Protein AF-A0AAD4XR99-F1 (afdb_monomer_lite)

Organism: NCBI:txid357466

Sequence (138 aa):
MYATSTLICLSVGKKRAAERGLGDNRSLVWVEGDAEALKFGDGTMDGYTIAFGIRNVTHIENALSEAYRYVNYSFSVIPAVGELDAGDRESYQYLIGSIRKFPRQEMFARMIADAGFQKVEYENLVGGVVAIHSGFKF

Foldseek 3Di:
DPPPVLVVVLVVVQVVCVVVVNNPDPPDDGDRDDLLDDPDAFQPAQADDDAPCLLVHPDSLSSLLSRNRRHDHDDDDDDHPPDDPPPDPVVVVVVVVSLVPDDQPVVVLVSNVVSPFPPWDKDADPNNPDIDIDTGHD

pLDDT: mean 70.23, std 16.14, range [30.38, 89.94]

Structure (mmCIF, N/CA/C/O backbone):
data_AF-A0AAD4XR99-F1
#
_entry.id   AF-A0AAD4XR99-F1
#
loop_
_atom_site.group_PDB
_atom_site.id
_atom_site.type_symbol
_atom_site.label_atom_id
_atom_site.label_alt_id
_atom_site.label_comp_id
_atom_site.label_asym_id
_atom_site.label_entity_id
_atom_site.label_seq_id
_atom_site.pdbx_PDB_ins_code
_atom_site.Cartn_x
_atom_site.Cartn_y
_atom_site.Cartn_z
_atom_site.occupancy
_atom_site.B_iso_or_equiv
_atom_site.auth_seq_id
_atom_site.auth_comp_id
_atom_site.auth_asym_id
_atom_site.auth_atom_id
_atom_site.pdbx_PDB_model_num
ATOM 1 N N . MET A 1 1 ? 5.120 14.880 -17.370 1.00 36.19 1 MET A N 1
ATOM 2 C CA . MET A 1 1 ? 5.859 13.666 -17.787 1.00 36.19 1 MET A CA 1
ATOM 3 C C . MET A 1 1 ? 5.527 12.437 -16.916 1.00 36.19 1 MET A C 1
ATOM 5 O O . MET A 1 1 ? 6.239 11.453 -16.986 1.00 36.19 1 MET A O 1
ATOM 9 N N . TYR A 1 2 ? 4.433 12.443 -16.134 1.00 40.66 2 TYR A N 1
ATOM 10 C CA . TYR A 1 2 ? 4.060 11.326 -15.241 1.00 40.66 2 TYR A CA 1
ATOM 11 C C . TYR A 1 2 ? 3.167 10.256 -15.904 1.00 40.66 2 TYR A C 1
ATOM 13 O O . TYR A 1 2 ? 3.108 9.127 -15.435 1.00 40.66 2 TYR A O 1
ATOM 21 N N . ALA A 1 3 ? 2.498 10.584 -17.016 1.00 41.75 3 ALA A N 1
ATOM 22 C CA . ALA A 1 3 ? 1.515 9.702 -17.655 1.00 41.75 3 ALA A CA 1
ATOM 23 C C . ALA A 1 3 ? 2.134 8.525 -18.438 1.00 41.75 3 ALA A C 1
ATOM 25 O O . ALA A 1 3 ? 1.537 7.456 -18.533 1.00 41.75 3 ALA A O 1
ATOM 26 N N . THR A 1 4 ? 3.338 8.687 -18.992 1.00 43.22 4 THR A N 1
ATOM 27 C CA . THR A 1 4 ? 3.962 7.681 -19.867 1.00 43.22 4 THR A CA 1
ATOM 28 C C . THR A 1 4 ? 4.412 6.429 -19.112 1.00 43.22 4 THR A C 1
ATOM 30 O O . THR A 1 4 ? 4.231 5.322 -19.613 1.00 43.22 4 THR A O 1
ATOM 33 N N . SER A 1 5 ? 4.931 6.567 -17.889 1.00 53.88 5 SER A N 1
ATOM 34 C CA . SER A 1 5 ? 5.426 5.426 -17.101 1.00 53.88 5 SER A CA 1
ATOM 35 C C . SER A 1 5 ? 4.297 4.543 -16.551 1.00 53.88 5 SER A C 1
ATOM 37 O O . SER A 1 5 ? 4.435 3.318 -16.514 1.00 53.88 5 SER A O 1
ATOM 39 N N . THR A 1 6 ? 3.155 5.136 -16.185 1.00 57.72 6 THR A N 1
ATOM 40 C CA . THR A 1 6 ? 1.967 4.406 -15.704 1.00 57.72 6 THR A CA 1
ATOM 41 C C . THR A 1 6 ? 1.376 3.515 -16.798 1.00 57.72 6 THR A C 1
ATOM 43 O O . THR A 1 6 ? 1.095 2.339 -16.560 1.00 57.72 6 THR A O 1
ATOM 46 N N . LEU A 1 7 ? 1.275 4.035 -18.025 1.00 63.38 7 LEU A N 1
ATOM 47 C CA . LEU A 1 7 ? 0.776 3.292 -19.187 1.00 63.38 7 LEU A CA 1
ATOM 48 C C . LEU A 1 7 ? 1.686 2.113 -19.568 1.00 63.38 7 LEU A C 1
ATOM 50 O O . LEU A 1 7 ? 1.203 1.030 -19.915 1.00 63.38 7 LEU A O 1
ATOM 54 N N . ILE A 1 8 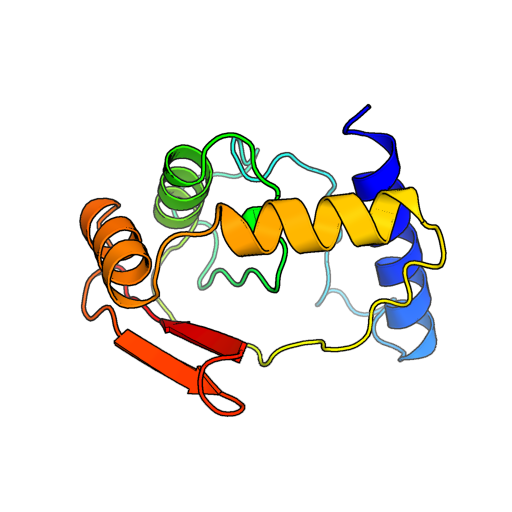? 3.007 2.286 -19.454 1.00 69.62 8 ILE A N 1
ATOM 55 C CA . ILE A 1 8 ? 3.977 1.210 -19.703 1.00 69.62 8 ILE A CA 1
ATOM 56 C C . ILE A 1 8 ? 3.820 0.097 -18.662 1.00 69.62 8 ILE A C 1
ATOM 58 O O . ILE A 1 8 ? 3.684 -1.066 -19.033 1.00 69.62 8 ILE A O 1
ATOM 62 N N . CYS A 1 9 ? 3.761 0.426 -17.369 1.00 71.44 9 CYS A N 1
ATOM 63 C CA . CYS A 1 9 ? 3.625 -0.590 -16.323 1.00 71.44 9 CYS A CA 1
ATOM 64 C C . CYS A 1 9 ? 2.300 -1.366 -16.445 1.00 71.44 9 CYS A C 1
ATOM 66 O O . CYS A 1 9 ? 2.282 -2.594 -16.344 1.00 71.44 9 CYS A O 1
ATOM 68 N N . LEU A 1 10 ? 1.202 -0.668 -16.761 1.00 79.25 10 LEU A N 1
ATOM 69 C CA . LEU A 1 10 ? -0.108 -1.285 -16.970 1.00 79.25 10 LEU A CA 1
ATOM 70 C C . LEU A 1 10 ? -0.122 -2.223 -18.187 1.00 79.25 10 LEU A C 1
ATOM 72 O O . LEU A 1 10 ? -0.648 -3.334 -18.107 1.00 79.25 10 LEU A O 1
ATOM 76 N N . SER A 1 11 ? 0.461 -1.802 -19.313 1.00 75.75 11 SER A N 1
ATOM 77 C CA . SER A 1 11 ? 0.534 -2.638 -20.521 1.00 75.75 11 SER A CA 1
ATOM 78 C C . SER A 1 11 ? 1.419 -3.875 -20.324 1.00 75.75 11 SER A C 1
ATOM 80 O O . SER A 1 11 ? 1.014 -4.982 -20.689 1.00 75.75 11 SER A O 1
ATOM 82 N N . VAL A 1 12 ? 2.580 -3.724 -19.674 1.00 79.75 12 VAL A N 1
ATOM 83 C CA . VAL A 1 12 ? 3.476 -4.837 -19.321 1.00 79.75 12 VAL A CA 1
ATOM 84 C C . VAL A 1 12 ? 2.796 -5.800 -18.345 1.00 79.75 12 VAL A C 1
ATOM 86 O O . VAL A 1 12 ? 2.876 -7.015 -18.535 1.00 79.75 12 VAL A O 1
ATOM 89 N N . GLY A 1 13 ? 2.088 -5.280 -17.339 1.00 80.12 13 GLY A N 1
ATOM 90 C CA . GLY A 1 13 ? 1.319 -6.078 -16.382 1.00 80.12 13 GLY A CA 1
ATOM 91 C C . GLY A 1 13 ? 0.246 -6.930 -17.061 1.00 80.12 13 GLY A C 1
ATOM 92 O O . GLY A 1 13 ? 0.214 -8.144 -16.857 1.00 80.12 13 GLY A O 1
ATOM 93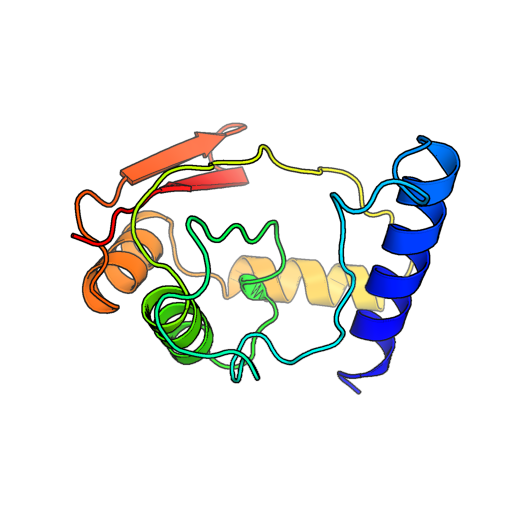 N N . LYS A 1 14 ? -0.567 -6.323 -17.939 1.00 82.12 14 LYS A N 1
ATOM 94 C CA . LYS A 1 14 ? -1.588 -7.029 -18.735 1.00 82.12 14 LYS A CA 1
ATOM 95 C C . LYS A 1 14 ? -0.982 -8.150 -19.580 1.00 82.12 14 LYS A C 1
ATOM 97 O O . LYS A 1 14 ? -1.494 -9.267 -19.567 1.00 82.12 14 LYS A O 1
ATOM 102 N N . LYS A 1 15 ? 0.133 -7.876 -20.269 1.00 82.62 15 LYS A N 1
ATOM 103 C CA . LYS A 1 15 ? 0.841 -8.874 -21.085 1.00 82.62 15 LYS A CA 1
ATOM 104 C C . LYS A 1 15 ? 1.330 -10.059 -20.241 1.00 82.62 15 LYS A C 1
ATOM 106 O O . LYS A 1 15 ? 1.027 -11.202 -20.567 1.00 82.62 15 LYS A O 1
ATOM 111 N N . ARG A 1 16 ? 2.028 -9.794 -19.129 1.00 82.06 16 ARG A N 1
ATOM 112 C CA . ARG A 1 16 ? 2.558 -10.842 -18.234 1.00 82.06 16 ARG A CA 1
ATOM 113 C C . ARG A 1 16 ? 1.450 -11.673 -17.583 1.00 82.06 16 ARG A C 1
ATOM 115 O O . ARG A 1 16 ? 1.621 -12.872 -17.384 1.00 82.06 16 ARG A O 1
ATOM 122 N N . ALA A 1 17 ? 0.319 -11.057 -17.238 1.00 81.56 17 ALA A N 1
ATOM 123 C CA . ALA A 1 17 ? -0.829 -11.776 -16.692 1.00 81.56 17 ALA A CA 1
ATOM 124 C C . ALA A 1 17 ? -1.458 -12.718 -17.730 1.00 81.56 17 ALA A C 1
ATOM 126 O O . ALA A 1 17 ? -1.777 -13.858 -17.394 1.00 81.56 17 ALA A O 1
ATOM 127 N N . ALA A 1 18 ? -1.571 -12.281 -18.989 1.00 80.31 18 ALA A N 1
ATOM 128 C CA . ALA A 1 18 ? -2.042 -13.127 -20.085 1.00 80.31 18 ALA A CA 1
ATOM 129 C C . ALA A 1 18 ? -1.120 -14.339 -20.311 1.00 80.31 18 ALA A C 1
ATOM 131 O O . ALA A 1 18 ? -1.601 -15.466 -20.377 1.00 80.31 18 ALA A O 1
ATOM 132 N N . GLU A 1 19 ? 0.202 -14.137 -20.322 1.00 82.19 19 GLU A N 1
ATOM 133 C CA . GLU A 1 19 ? 1.198 -15.220 -20.448 1.00 82.19 19 GLU A CA 1
ATOM 134 C C . GLU A 1 19 ? 1.112 -16.259 -19.314 1.00 82.19 19 GLU A C 1
ATOM 136 O O . GLU A 1 19 ? 1.445 -17.425 -19.512 1.00 82.19 19 GLU A O 1
ATOM 141 N N . ARG A 1 20 ? 0.639 -15.856 -18.128 1.00 79.00 20 ARG A N 1
ATOM 142 C CA . ARG A 1 20 ? 0.445 -16.736 -16.962 1.00 79.00 20 ARG A CA 1
ATOM 143 C C . ARG A 1 20 ? -0.957 -17.352 -16.879 1.00 79.00 20 ARG A C 1
ATOM 145 O O . ARG A 1 20 ? -1.274 -17.978 -15.873 1.00 79.00 20 ARG A O 1
ATOM 152 N N . GLY A 1 21 ? -1.804 -17.158 -17.894 1.00 77.31 21 GLY A N 1
ATOM 153 C CA . GLY A 1 21 ? -3.181 -17.666 -17.912 1.00 77.31 21 GLY A CA 1
ATOM 154 C C . GLY A 1 21 ? -4.134 -16.941 -16.954 1.00 77.31 21 GLY A C 1
ATOM 155 O O . GLY A 1 21 ? -5.209 -17.448 -16.650 1.00 77.31 21 GLY A O 1
ATOM 156 N N . LEU A 1 22 ? -3.758 -15.755 -16.466 1.00 72.69 22 LEU A N 1
ATOM 157 C CA . LEU A 1 22 ? -4.556 -14.942 -15.540 1.00 72.69 22 LEU A CA 1
ATOM 158 C C . LEU A 1 22 ? -5.440 -13.906 -16.263 1.00 72.69 22 LEU A C 1
ATOM 160 O O . LEU A 1 22 ? -6.151 -13.150 -15.608 1.00 72.69 22 LEU A O 1
ATOM 164 N N . GLY A 1 23 ? -5.379 -13.838 -17.599 1.00 62.91 23 GLY A N 1
ATOM 165 C CA . GLY A 1 23 ? -6.036 -12.799 -18.403 1.00 62.91 23 GLY A CA 1
ATOM 166 C C . GLY A 1 23 ? -7.537 -12.995 -18.655 1.00 62.91 23 GLY A C 1
ATOM 167 O O . GLY A 1 23 ? -8.253 -12.003 -18.743 1.00 62.91 23 GLY A O 1
ATOM 168 N N . ASP A 1 24 ? -8.012 -14.242 -18.734 1.00 61.28 24 ASP A N 1
ATOM 169 C CA . ASP A 1 24 ? -9.385 -14.556 -19.181 1.00 61.28 24 ASP A CA 1
ATOM 170 C C . ASP A 1 24 ? -10.376 -14.820 -18.034 1.00 61.28 24 ASP A C 1
ATOM 172 O O . ASP A 1 24 ? -11.588 -14.900 -18.246 1.00 61.28 24 ASP A O 1
ATOM 176 N N . ASN A 1 25 ? -9.889 -14.924 -16.795 1.00 58.25 25 ASN A N 1
ATOM 177 C CA . ASN A 1 25 ? -10.743 -15.111 -15.627 1.00 58.25 25 ASN A CA 1
ATOM 178 C C . ASN A 1 25 ? -11.205 -13.757 -15.072 1.00 58.25 25 ASN A C 1
ATOM 180 O O . ASN A 1 25 ? -10.406 -12.844 -14.877 1.00 58.25 25 ASN A O 1
ATOM 184 N N . ARG A 1 26 ? -12.495 -13.651 -14.710 1.00 59.62 26 ARG A N 1
ATOM 185 C CA . ARG A 1 26 ? -13.120 -12.465 -14.072 1.00 59.62 26 ARG A CA 1
ATOM 186 C C . ARG A 1 26 ? -12.508 -12.061 -12.713 1.00 59.62 26 ARG A C 1
ATOM 188 O O . ARG A 1 26 ? -13.042 -11.184 -12.045 1.00 59.62 26 ARG A O 1
ATOM 195 N N . SER A 1 27 ? -11.417 -12.695 -12.292 1.00 72.69 27 SER A N 1
ATOM 196 C CA . SER A 1 27 ? -10.702 -12.428 -11.045 1.00 72.69 27 SER A CA 1
ATOM 197 C C . SER A 1 27 ? -9.788 -11.200 -11.103 1.00 72.69 27 SER A C 1
ATOM 199 O O . SER A 1 27 ? -9.384 -10.720 -10.050 1.00 72.69 27 SER A O 1
ATOM 201 N N . LEU A 1 28 ? -9.436 -10.692 -12.293 1.00 77.62 28 LEU A N 1
ATOM 202 C CA . LEU A 1 28 ? -8.568 -9.518 -12.447 1.00 77.62 28 LEU A CA 1
ATOM 203 C C . LEU A 1 28 ? -9.224 -8.447 -13.322 1.00 77.62 28 LEU A C 1
ATOM 205 O O . LEU A 1 28 ? -9.497 -8.665 -14.500 1.00 77.62 28 LEU A O 1
ATOM 209 N N . VAL A 1 29 ? -9.424 -7.260 -12.749 1.00 82.00 29 VAL A N 1
ATOM 210 C CA . VAL A 1 29 ? -9.917 -6.073 -13.458 1.00 82.00 29 VAL A CA 1
ATOM 211 C C . VAL A 1 29 ? -8.813 -5.023 -13.467 1.00 82.00 29 VAL A C 1
ATOM 213 O O . VAL A 1 29 ? -8.306 -4.626 -12.422 1.00 82.00 29 VAL A O 1
ATOM 216 N N . TRP A 1 30 ? -8.435 -4.570 -14.660 1.00 82.50 30 TRP A N 1
ATOM 217 C CA . TRP A 1 30 ? -7.376 -3.581 -14.844 1.00 82.50 30 TRP A CA 1
ATOM 218 C C . TRP A 1 30 ? -7.972 -2.186 -15.014 1.00 82.50 30 TRP A C 1
ATOM 220 O O . TRP A 1 30 ? -8.711 -1.953 -15.970 1.00 82.50 30 TRP A O 1
ATOM 230 N N . VAL A 1 31 ? -7.597 -1.249 -14.144 1.00 83.06 31 VAL A N 1
ATOM 231 C CA . VAL A 1 31 ? -8.034 0.153 -14.210 1.00 83.06 31 VAL A CA 1
ATOM 232 C C . VAL A 1 31 ? -6.814 1.067 -14.191 1.00 83.06 31 VAL A C 1
ATOM 234 O O . VAL A 1 31 ? -5.897 0.870 -13.399 1.00 83.06 31 VAL A O 1
ATOM 237 N N . GLU A 1 32 ? -6.796 2.055 -15.082 1.00 84.44 32 GLU A N 1
ATOM 238 C CA . GLU A 1 32 ? -5.827 3.150 -15.043 1.00 84.44 32 GLU A CA 1
ATOM 239 C C . GLU A 1 32 ? -6.373 4.273 -14.152 1.00 84.44 32 GLU A C 1
ATOM 241 O O . GLU A 1 32 ? -7.515 4.709 -14.327 1.00 84.44 32 GLU A O 1
ATOM 246 N N . GLY A 1 33 ? -5.574 4.743 -13.195 1.00 81.88 33 GLY A N 1
ATOM 247 C CA . GLY A 1 33 ? -5.994 5.776 -12.253 1.00 81.88 33 GLY A CA 1
ATOM 248 C C . GLY A 1 33 ? -4.833 6.385 -11.474 1.00 81.88 33 GLY A C 1
ATOM 249 O O . GLY A 1 33 ? -3.715 5.870 -11.504 1.00 81.88 33 GLY A O 1
ATOM 250 N N . ASP A 1 34 ? -5.126 7.491 -10.794 1.00 83.38 34 ASP A N 1
ATOM 251 C CA . ASP A 1 34 ? -4.213 8.158 -9.870 1.00 83.38 34 ASP A CA 1
ATOM 252 C C . ASP A 1 34 ? -4.389 7.570 -8.463 1.00 83.38 34 ASP A C 1
ATOM 254 O O . ASP A 1 34 ? -5.513 7.461 -7.971 1.00 83.38 34 ASP A O 1
ATOM 258 N N . ALA A 1 35 ? -3.286 7.181 -7.823 1.00 78.62 35 ALA A N 1
ATOM 259 C CA . ALA A 1 35 ? -3.302 6.636 -6.468 1.00 78.62 35 ALA A CA 1
ATOM 260 C C . ALA A 1 35 ? -3.645 7.698 -5.405 1.00 78.62 35 ALA A C 1
ATOM 262 O O . ALA A 1 35 ? -4.060 7.329 -4.313 1.00 78.62 35 ALA A O 1
ATOM 263 N N . GLU A 1 36 ? -3.494 8.991 -5.719 1.00 81.56 36 GLU A N 1
ATOM 264 C CA . GLU A 1 36 ? -3.904 10.109 -4.854 1.00 81.56 36 GLU A CA 1
ATOM 265 C C . GLU A 1 36 ? -5.383 10.505 -5.043 1.00 81.56 36 GLU A C 1
ATOM 267 O O . GLU A 1 36 ? -5.883 11.346 -4.298 1.00 81.56 36 GLU A O 1
ATOM 272 N N . ALA A 1 37 ? -6.091 9.926 -6.026 1.00 82.31 37 ALA A N 1
ATOM 273 C CA . ALA A 1 37 ? -7.494 10.234 -6.319 1.00 82.31 37 ALA A CA 1
ATOM 274 C C . ALA A 1 37 ? -8.212 9.049 -7.000 1.00 82.31 37 ALA A C 1
ATOM 276 O O . ALA A 1 37 ? -8.437 9.026 -8.219 1.00 82.31 37 ALA A O 1
ATOM 277 N N . LEU A 1 38 ? -8.594 8.048 -6.206 1.00 78.56 38 LEU A N 1
ATOM 278 C CA . LEU A 1 38 ? -9.239 6.831 -6.688 1.00 78.56 38 LEU A CA 1
ATOM 279 C C . LEU A 1 38 ? -10.713 7.086 -7.040 1.00 78.56 38 LEU A C 1
ATOM 281 O O . LEU A 1 38 ? -11.510 7.551 -6.230 1.00 78.56 38 LEU A O 1
ATOM 285 N N . LYS A 1 39 ? -11.127 6.695 -8.249 1.00 79.69 39 LYS A N 1
ATOM 286 C CA . LYS A 1 39 ? -12.494 6.921 -8.772 1.00 79.69 39 LYS A CA 1
ATOM 287 C C . LYS A 1 39 ? -13.551 5.932 -8.257 1.00 79.69 39 LYS A C 1
ATOM 289 O O . LYS A 1 39 ? -14.597 5.771 -8.883 1.00 79.69 39 LYS A O 1
ATOM 294 N N . PHE A 1 40 ? -13.279 5.237 -7.162 1.00 78.69 40 PHE A N 1
ATOM 295 C CA . PHE A 1 40 ? -14.155 4.205 -6.618 1.00 78.69 40 PHE A CA 1
ATOM 296 C C . PHE A 1 40 ? -14.820 4.657 -5.312 1.00 78.69 40 PHE A C 1
ATOM 298 O O . PHE A 1 40 ? -14.315 5.553 -4.634 1.00 78.69 40 PHE A O 1
ATOM 305 N N . GLY A 1 41 ? -15.955 4.042 -4.970 1.00 72.94 41 GLY A N 1
ATOM 306 C CA . GLY A 1 41 ? -16.710 4.363 -3.756 1.00 72.94 41 GLY A CA 1
ATOM 307 C C . GLY A 1 41 ? -16.010 3.916 -2.471 1.00 72.94 41 GLY A C 1
ATOM 308 O O . GLY A 1 41 ? -15.175 3.009 -2.482 1.00 72.94 41 GLY A O 1
ATOM 309 N N . ASP A 1 42 ? -16.371 4.550 -1.363 1.00 77.62 42 ASP A N 1
ATOM 310 C CA . ASP A 1 42 ? -15.827 4.262 -0.035 1.00 77.62 42 ASP A CA 1
ATOM 311 C C . ASP A 1 42 ? -16.160 2.829 0.400 1.00 77.62 42 ASP A C 1
ATOM 313 O O . ASP A 1 42 ? -17.277 2.352 0.193 1.00 77.62 42 ASP A O 1
ATOM 317 N N . GLY A 1 43 ? -15.191 2.143 1.013 1.00 73.50 43 GLY A N 1
ATOM 318 C CA . GLY A 1 43 ? -15.398 0.799 1.558 1.00 73.50 43 GLY A CA 1
ATOM 319 C C . GLY A 1 43 ? -15.779 -0.264 0.518 1.00 73.50 43 GLY A C 1
ATOM 320 O O . GLY A 1 43 ? -16.490 -1.220 0.821 1.00 73.50 43 GLY A O 1
ATOM 321 N N . THR A 1 44 ? -15.360 -0.108 -0.733 1.00 77.06 44 THR A N 1
ATOM 322 C CA . THR A 1 44 ? -15.731 -1.053 -1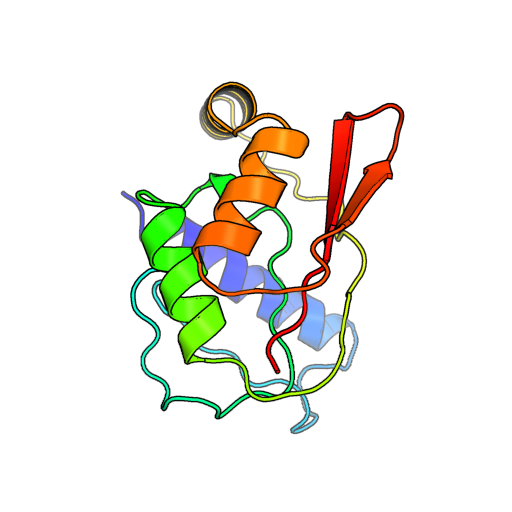.799 1.00 77.06 44 THR A CA 1
ATOM 323 C C . THR A 1 44 ? -14.782 -2.246 -1.923 1.00 77.06 44 THR A C 1
ATOM 325 O O . THR A 1 44 ? -15.121 -3.188 -2.635 1.00 77.06 44 THR A O 1
ATOM 328 N N . MET A 1 45 ? -13.632 -2.234 -1.236 1.00 79.88 45 MET A N 1
ATOM 329 C CA . MET A 1 45 ? -12.612 -3.291 -1.319 1.00 79.88 45 MET A CA 1
ATOM 330 C C . MET A 1 45 ? -12.273 -3.888 0.037 1.00 79.88 45 MET A C 1
ATOM 332 O O . MET A 1 45 ? -12.070 -3.137 0.974 1.00 79.88 45 MET A O 1
ATOM 336 N N . ASP A 1 46 ? -12.092 -5.203 0.132 1.00 73.44 46 ASP A N 1
ATOM 337 C CA . ASP A 1 46 ? -11.706 -5.867 1.391 1.00 73.44 46 ASP A CA 1
ATOM 338 C C . ASP A 1 46 ? -10.228 -5.617 1.777 1.00 73.44 46 ASP A C 1
ATOM 340 O O . ASP A 1 46 ? -9.833 -5.657 2.942 1.00 73.44 46 ASP A O 1
ATOM 344 N N . GLY A 1 47 ? -9.377 -5.307 0.795 1.00 73.38 47 GLY A N 1
ATOM 345 C CA . GLY A 1 47 ? -7.953 -5.083 1.018 1.00 73.38 47 GLY A CA 1
ATOM 346 C C . GLY A 1 47 ? -7.313 -4.164 -0.014 1.00 73.38 47 GLY A C 1
ATOM 347 O O . GLY A 1 47 ? -7.792 -4.013 -1.137 1.00 73.38 47 GLY A O 1
ATOM 348 N N . TYR A 1 48 ? -6.193 -3.559 0.377 1.00 78.69 48 TYR A N 1
ATOM 349 C CA . TYR A 1 48 ? -5.368 -2.716 -0.482 1.00 78.69 48 TYR A CA 1
ATOM 350 C C . TYR A 1 48 ? -3.912 -3.158 -0.387 1.00 78.69 48 TYR A C 1
ATOM 352 O O . TYR A 1 48 ? -3.381 -3.376 0.701 1.00 78.69 48 TYR A O 1
ATOM 360 N N . THR A 1 49 ? -3.248 -3.279 -1.533 1.00 77.62 49 THR A N 1
ATOM 361 C CA . THR A 1 49 ? -1.818 -3.580 -1.594 1.00 77.62 49 THR A CA 1
ATOM 362 C C . THR A 1 49 ? -1.143 -2.660 -2.595 1.00 77.62 49 THR A C 1
ATOM 364 O O . THR A 1 49 ? -1.611 -2.497 -3.720 1.00 77.62 49 THR A O 1
ATOM 367 N N . ILE A 1 50 ? 0.004 -2.107 -2.204 1.00 75.62 50 ILE A N 1
ATOM 368 C CA . ILE A 1 50 ? 0.874 -1.338 -3.086 1.00 75.62 50 ILE A CA 1
ATOM 369 C C . ILE A 1 50 ? 2.309 -1.844 -2.955 1.00 75.62 50 ILE A C 1
ATOM 371 O O . ILE A 1 50 ? 2.907 -1.809 -1.884 1.00 75.62 50 ILE A O 1
ATOM 375 N N . ALA A 1 51 ? 2.877 -2.321 -4.061 1.00 71.81 51 ALA A N 1
ATOM 376 C CA . ALA A 1 51 ? 4.254 -2.797 -4.110 1.00 71.81 51 ALA A CA 1
ATOM 377 C C . ALA A 1 51 ? 5.116 -1.768 -4.840 1.00 71.81 51 ALA A C 1
ATOM 379 O O . ALA A 1 51 ? 4.891 -1.499 -6.017 1.00 71.81 51 ALA A O 1
ATOM 380 N N . PHE A 1 52 ? 6.096 -1.179 -4.144 1.00 68.69 52 PHE A N 1
ATOM 381 C CA . PHE A 1 52 ? 7.104 -0.255 -4.691 1.00 68.69 52 PHE A CA 1
ATOM 382 C C . PHE A 1 52 ? 6.587 1.054 -5.330 1.00 68.69 52 PHE A C 1
ATOM 384 O O . PHE A 1 52 ? 7.387 1.956 -5.562 1.00 68.69 52 PHE A O 1
ATOM 391 N N . GLY A 1 53 ? 5.285 1.202 -5.581 1.00 72.88 53 GLY A N 1
ATOM 392 C CA . GLY A 1 53 ? 4.695 2.384 -6.214 1.00 72.88 53 GLY A CA 1
ATOM 393 C C . GLY A 1 53 ? 4.544 3.588 -5.285 1.00 72.88 53 GLY A C 1
ATOM 394 O O . GLY A 1 53 ? 4.670 4.719 -5.742 1.00 72.88 53 GLY A O 1
ATOM 395 N N . ILE A 1 54 ? 4.353 3.367 -3.978 1.00 74.69 54 ILE A N 1
ATOM 396 C CA . ILE A 1 54 ? 4.007 4.449 -3.038 1.00 74.69 54 ILE A CA 1
ATOM 397 C C . ILE A 1 54 ? 5.113 5.494 -2.856 1.00 74.69 54 ILE A C 1
ATOM 399 O O . ILE A 1 54 ? 4.835 6.628 -2.507 1.00 74.69 54 ILE A O 1
ATOM 403 N N . ARG A 1 55 ? 6.373 5.162 -3.150 1.00 72.94 55 ARG A N 1
ATOM 404 C CA . ARG A 1 55 ? 7.480 6.137 -3.110 1.00 72.94 55 ARG A CA 1
ATOM 405 C C . ARG A 1 55 ? 7.502 7.105 -4.303 1.00 72.94 55 ARG A C 1
ATOM 407 O O . ARG A 1 55 ? 8.320 8.019 -4.316 1.00 72.94 55 ARG A O 1
ATOM 414 N N . ASN A 1 56 ? 6.685 6.848 -5.326 1.00 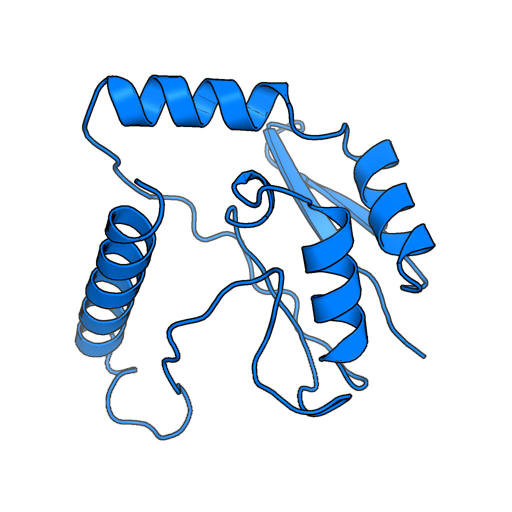71.56 56 ASN A N 1
ATOM 415 C CA . ASN A 1 56 ? 6.668 7.608 -6.578 1.00 71.56 56 ASN A CA 1
ATOM 416 C C . ASN A 1 56 ? 5.472 8.568 -6.677 1.00 71.56 56 ASN A C 1
ATOM 418 O O . ASN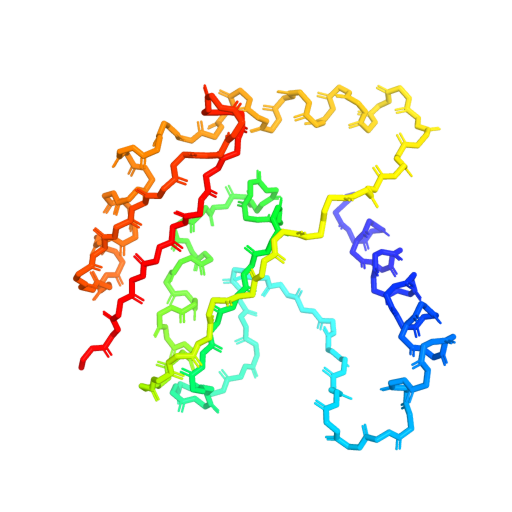 A 1 56 ? 5.383 9.301 -7.662 1.00 71.56 56 ASN A O 1
ATOM 422 N N . VAL A 1 57 ? 4.557 8.556 -5.700 1.00 75.19 57 VAL A N 1
ATOM 423 C CA . VAL A 1 57 ? 3.455 9.528 -5.633 1.00 75.19 57 VAL A CA 1
ATOM 424 C C . VAL A 1 57 ? 3.989 10.886 -5.174 1.00 75.19 57 VAL A C 1
ATOM 426 O O . VAL A 1 57 ? 5.053 10.966 -4.554 1.00 75.19 57 VAL A O 1
ATOM 429 N N . THR A 1 58 ? 3.277 11.959 -5.504 1.00 80.00 58 THR A N 1
ATOM 430 C CA . THR A 1 58 ? 3.702 13.323 -5.164 1.00 80.00 58 THR A CA 1
ATOM 431 C C . THR A 1 58 ? 3.472 13.594 -3.682 1.00 80.00 58 THR A C 1
ATOM 433 O O . THR A 1 58 ? 4.355 14.140 -3.021 1.00 80.00 58 THR A O 1
ATOM 436 N N . HIS A 1 59 ? 2.323 13.155 -3.160 1.00 82.19 59 HIS A N 1
ATOM 437 C CA . HIS A 1 59 ? 1.955 13.277 -1.750 1.00 82.19 59 HIS A CA 1
ATOM 438 C C . HIS A 1 59 ? 1.540 11.912 -1.204 1.00 82.19 59 HIS A C 1
ATOM 440 O O . HIS A 1 59 ? 0.496 11.355 -1.556 1.00 82.19 59 HIS A O 1
ATOM 446 N N . ILE A 1 60 ? 2.385 11.355 -0.338 1.00 79.44 60 ILE A N 1
ATOM 447 C CA . ILE A 1 60 ? 2.182 10.025 0.250 1.00 79.44 60 ILE A CA 1
ATOM 448 C C . ILE A 1 60 ? 0.921 10.022 1.120 1.00 79.44 60 ILE A C 1
ATOM 450 O O . ILE A 1 60 ? 0.174 9.050 1.136 1.00 79.44 60 ILE A O 1
ATOM 454 N N . GLU A 1 61 ? 0.661 11.129 1.804 1.00 77.12 61 GLU A N 1
ATOM 455 C CA . GLU A 1 61 ? -0.459 11.344 2.713 1.00 77.12 61 GLU A CA 1
ATOM 456 C C . GLU A 1 61 ? -1.799 11.226 1.981 1.00 77.12 61 GLU A C 1
ATOM 458 O O . GLU A 1 61 ? -2.709 10.557 2.469 1.00 77.12 61 GLU A O 1
ATOM 463 N N . ASN A 1 62 ? -1.896 11.800 0.777 1.00 79.06 62 ASN A N 1
ATOM 464 C CA . ASN A 1 62 ? -3.093 11.708 -0.058 1.00 79.06 62 ASN A CA 1
ATOM 465 C C . ASN A 1 62 ? -3.344 10.261 -0.489 1.00 79.06 62 ASN A C 1
ATOM 467 O O . ASN A 1 62 ? -4.455 9.758 -0.350 1.00 79.06 62 ASN A O 1
ATOM 471 N N . ALA A 1 63 ? -2.299 9.563 -0.946 1.00 80.25 63 ALA A N 1
ATOM 472 C CA . ALA A 1 63 ? -2.409 8.160 -1.340 1.00 80.25 63 ALA A CA 1
ATOM 473 C C . ALA A 1 63 ? -2.797 7.246 -0.162 1.00 80.25 63 ALA A C 1
ATOM 475 O O . ALA A 1 63 ? -3.573 6.306 -0.334 1.00 80.25 63 ALA A O 1
ATOM 476 N N . LEU A 1 64 ? -2.291 7.518 1.047 1.00 79.31 64 LEU A N 1
ATOM 477 C CA . LEU A 1 64 ? -2.675 6.787 2.260 1.00 79.31 64 LEU A CA 1
ATOM 478 C C . LEU A 1 64 ? -4.118 7.088 2.682 1.00 79.31 64 LEU A C 1
ATOM 480 O O . LEU A 1 64 ? -4.837 6.166 3.066 1.00 79.31 64 LEU A O 1
ATOM 484 N N . SER A 1 65 ? -4.555 8.345 2.582 1.00 80.19 65 SER A N 1
ATOM 485 C CA . SER A 1 65 ? -5.940 8.742 2.860 1.00 80.19 65 SER A CA 1
ATOM 486 C C . SER A 1 65 ? -6.921 8.066 1.898 1.00 80.19 65 SER A C 1
ATOM 488 O O . SER A 1 65 ? -7.923 7.498 2.332 1.00 80.19 65 SER A O 1
ATOM 490 N N . GLU A 1 66 ? -6.589 8.021 0.608 1.00 81.62 66 GLU A N 1
ATOM 491 C CA . GLU A 1 66 ? -7.381 7.316 -0.401 1.00 81.62 66 GLU A CA 1
ATOM 492 C C . GLU A 1 66 ? -7.403 5.803 -0.173 1.00 81.62 66 GLU A C 1
ATOM 494 O O . GLU A 1 66 ? -8.467 5.186 -0.253 1.00 81.62 66 GLU A O 1
ATOM 499 N N . ALA A 1 67 ? -6.266 5.197 0.183 1.00 80.12 67 ALA A N 1
ATOM 500 C CA . ALA A 1 67 ? -6.219 3.786 0.559 1.00 80.12 67 ALA A CA 1
ATOM 501 C C . ALA A 1 67 ? -7.122 3.500 1.772 1.00 80.12 67 ALA A C 1
ATOM 503 O O . ALA A 1 67 ? -7.877 2.528 1.767 1.00 80.12 67 ALA A O 1
ATOM 504 N N . TYR A 1 68 ? -7.099 4.370 2.787 1.00 75.06 68 TYR A N 1
ATOM 505 C CA . TYR A 1 68 ? -7.969 4.257 3.957 1.00 75.06 68 TYR A CA 1
ATOM 506 C C . TYR A 1 68 ? -9.452 4.402 3.595 1.00 75.06 68 TYR A C 1
ATOM 508 O O . TYR A 1 68 ? -10.287 3.637 4.082 1.00 75.06 68 TYR A O 1
ATOM 516 N N . ARG A 1 69 ? -9.802 5.355 2.724 1.00 80.69 69 ARG A N 1
ATOM 517 C CA . ARG A 1 69 ? -11.174 5.563 2.237 1.00 80.69 69 ARG A CA 1
ATOM 518 C C . ARG A 1 69 ? -11.702 4.337 1.487 1.00 80.69 69 ARG A C 1
ATOM 520 O O . ARG A 1 69 ? -12.849 3.933 1.676 1.00 80.69 69 ARG A O 1
ATOM 527 N N . TYR A 1 70 ? -10.854 3.729 0.666 1.00 74.94 70 TYR A N 1
ATOM 528 C CA . TYR A 1 70 ? -11.238 2.675 -0.266 1.00 74.94 70 TYR A CA 1
ATOM 529 C C . TYR A 1 70 ? -11.446 1.298 0.384 1.00 74.94 70 TYR A C 1
ATOM 531 O O . TYR A 1 70 ? -12.326 0.542 -0.035 1.00 74.94 70 TYR A O 1
ATOM 539 N N . VAL A 1 71 ? -10.672 0.984 1.426 1.00 60.91 71 VAL A N 1
ATOM 540 C CA . VAL A 1 71 ? -10.711 -0.319 2.106 1.00 60.91 71 VAL A CA 1
ATOM 541 C C . VAL A 1 71 ? -11.880 -0.399 3.098 1.00 60.91 71 VAL A C 1
ATOM 543 O O . VAL A 1 71 ? -12.034 0.453 3.974 1.00 60.91 71 VAL A O 1
ATOM 546 N N . ASN A 1 72 ? -12.689 -1.445 2.975 1.00 58.53 72 ASN A N 1
ATOM 547 C CA . ASN A 1 72 ? -13.489 -2.071 4.021 1.00 58.53 72 ASN A CA 1
ATOM 548 C C . ASN A 1 72 ? -12.759 -3.316 4.537 1.00 58.53 72 ASN A C 1
ATOM 550 O O . ASN A 1 72 ? -11.816 -3.796 3.930 1.00 58.53 72 ASN A O 1
ATOM 554 N N . TYR A 1 73 ? -13.145 -3.791 5.713 1.00 38.53 73 TYR A N 1
ATOM 555 C CA . TYR A 1 73 ? -12.429 -4.818 6.466 1.00 38.53 73 TYR A CA 1
ATOM 556 C C . TYR A 1 73 ? -12.041 -6.070 5.640 1.00 38.53 73 TYR A C 1
ATOM 558 O O . TYR A 1 73 ? -12.906 -6.672 5.015 1.00 38.53 73 TYR A O 1
ATOM 566 N N . SER A 1 74 ? -10.787 -6.523 5.802 1.00 34.31 74 SER A N 1
ATOM 567 C CA . SER A 1 74 ? -10.268 -7.906 5.667 1.00 34.31 74 SER A CA 1
ATOM 568 C C . SER A 1 74 ? -9.151 -8.163 4.631 1.00 34.31 74 SER A C 1
ATOM 570 O O . SER A 1 74 ? -9.371 -8.343 3.442 1.00 34.31 74 SER A O 1
ATOM 572 N N . PHE A 1 75 ? -7.940 -8.342 5.179 1.00 35.88 75 PHE A N 1
ATOM 573 C CA . PHE A 1 75 ? -6.817 -9.174 4.714 1.00 35.88 75 PHE A CA 1
ATOM 574 C C . PHE A 1 75 ? -6.550 -9.312 3.203 1.00 35.88 75 PHE A C 1
ATOM 576 O O . PHE A 1 75 ? -7.152 -10.128 2.511 1.00 35.88 75 PHE A O 1
ATOM 583 N N . SER A 1 76 ? -5.434 -8.717 2.766 1.00 30.38 76 SER A N 1
ATOM 584 C CA . SER A 1 76 ? -4.398 -9.431 2.000 1.00 30.38 76 SER A CA 1
ATOM 585 C C . SER A 1 76 ? -3.083 -8.648 2.014 1.00 30.38 76 SER A C 1
ATOM 587 O O . SER A 1 76 ? -3.016 -7.514 1.548 1.00 30.38 76 SER A O 1
ATOM 589 N N . VAL A 1 77 ? -2.028 -9.272 2.543 1.00 33.34 77 VAL A N 1
ATOM 590 C CA . VAL A 1 77 ? -0.627 -8.893 2.309 1.00 33.34 77 VAL A CA 1
ATOM 591 C C . VAL A 1 77 ? -0.154 -9.738 1.132 1.00 33.34 77 VAL A C 1
ATOM 593 O O . VAL A 1 77 ? -0.128 -10.963 1.236 1.00 33.34 77 VAL A O 1
ATOM 596 N N . ILE A 1 78 ? 0.195 -9.107 0.009 1.00 35.81 78 ILE A N 1
ATOM 597 C CA . ILE A 1 78 ? 0.816 -9.802 -1.128 1.00 35.81 78 ILE A CA 1
ATOM 598 C C . ILE A 1 78 ? 2.329 -9.524 -1.121 1.00 35.81 78 ILE A C 1
ATOM 600 O O . ILE A 1 78 ? 2.729 -8.377 -0.903 1.00 35.81 78 ILE A O 1
ATOM 604 N N . PRO A 1 79 ? 3.184 -10.543 -1.353 1.00 33.72 79 PRO A N 1
ATOM 605 C CA . PRO A 1 79 ? 4.631 -10.396 -1.297 1.00 33.72 79 PRO A CA 1
ATOM 606 C C . PRO A 1 79 ? 5.181 -9.582 -2.472 1.00 33.72 79 PRO A C 1
ATOM 608 O O . PRO A 1 79 ? 4.606 -9.526 -3.560 1.00 33.72 79 PRO A O 1
ATOM 611 N N . ALA A 1 80 ? 6.346 -8.985 -2.234 1.00 37.25 80 ALA A N 1
ATOM 612 C CA . ALA A 1 80 ? 7.105 -8.174 -3.173 1.00 37.25 80 ALA A CA 1
ATOM 613 C C . ALA A 1 80 ? 7.306 -8.849 -4.543 1.00 37.25 80 ALA A C 1
ATOM 615 O O . ALA A 1 80 ? 7.903 -9.920 -4.644 1.00 37.25 80 ALA A O 1
ATOM 616 N N . VAL A 1 81 ? 6.909 -8.159 -5.617 1.00 37.50 81 VAL A N 1
ATOM 617 C CA . VAL A 1 81 ? 7.418 -8.440 -6.965 1.00 37.50 81 VAL A CA 1
ATOM 618 C C . VAL A 1 81 ? 8.711 -7.648 -7.139 1.00 37.50 81 VAL A C 1
ATOM 620 O O . VAL A 1 81 ? 8.702 -6.477 -7.516 1.00 37.50 81 VAL A O 1
ATOM 623 N N . GLY A 1 82 ? 9.826 -8.285 -6.793 1.00 36.88 82 GLY A N 1
ATOM 624 C CA . GLY A 1 82 ? 11.162 -7.838 -7.163 1.00 36.88 82 GLY A CA 1
ATOM 625 C C . GLY A 1 82 ? 11.512 -8.364 -8.550 1.00 36.88 82 GLY A C 1
ATOM 626 O O . GLY A 1 82 ? 11.728 -9.557 -8.693 1.00 36.88 82 GLY A O 1
ATOM 627 N N . GLU A 1 83 ? 11.487 -7.472 -9.542 1.00 43.75 83 GLU A N 1
ATOM 628 C CA . GLU A 1 83 ? 12.318 -7.421 -10.763 1.00 43.75 83 GLU A CA 1
ATOM 629 C C . GLU A 1 83 ? 11.603 -6.539 -11.796 1.00 43.75 83 GLU A C 1
ATOM 631 O O . GLU A 1 83 ? 10.741 -6.973 -12.570 1.00 43.75 83 GLU A O 1
ATOM 636 N N . LEU A 1 84 ? 11.959 -5.256 -11.788 1.00 40.81 84 LEU A N 1
ATOM 637 C CA . LEU A 1 84 ? 11.694 -4.349 -12.896 1.00 40.81 84 LEU A CA 1
ATOM 638 C C . LEU A 1 84 ? 13.045 -3.872 -13.415 1.00 40.81 84 LEU A C 1
ATOM 640 O O . LEU A 1 84 ? 13.698 -3.024 -12.812 1.00 40.81 84 LEU A O 1
ATOM 644 N N . ASP A 1 85 ? 13.445 -4.485 -14.522 1.00 42.28 85 ASP A N 1
ATOM 645 C CA . ASP A 1 85 ? 14.541 -4.056 -15.376 1.00 42.28 85 ASP A CA 1
ATOM 646 C C . ASP A 1 85 ? 14.140 -2.728 -16.038 1.00 42.28 85 ASP A C 1
ATOM 648 O O . ASP A 1 85 ? 13.366 -2.695 -16.997 1.00 42.28 85 ASP A O 1
ATOM 652 N N . ALA A 1 86 ? 14.570 -1.614 -15.444 1.00 47.16 86 ALA A N 1
ATOM 653 C CA . ALA A 1 86 ? 14.398 -0.275 -15.998 1.00 47.16 86 ALA A CA 1
ATOM 654 C C . ALA A 1 86 ? 15.738 0.168 -16.600 1.00 47.16 86 ALA A C 1
ATOM 656 O O . ALA A 1 86 ? 16.556 0.823 -15.954 1.00 47.16 86 ALA A O 1
ATOM 657 N N . GLY A 1 87 ? 15.973 -0.270 -17.835 1.00 43.69 87 GLY A N 1
ATOM 658 C CA . GLY A 1 87 ? 17.220 -0.109 -18.579 1.00 43.69 87 GLY A CA 1
ATOM 659 C C . GLY A 1 87 ? 17.463 1.280 -19.178 1.00 43.69 87 GLY A C 1
ATOM 660 O O . GLY A 1 87 ? 17.772 1.373 -20.363 1.00 43.69 87 GLY A O 1
ATOM 661 N N . ASP A 1 88 ? 17.388 2.357 -18.387 1.00 53.88 88 ASP A N 1
ATOM 662 C CA . ASP A 1 88 ? 17.981 3.648 -18.767 1.00 53.88 88 ASP A CA 1
ATOM 663 C C . ASP A 1 88 ? 18.568 4.424 -17.566 1.00 53.88 88 ASP A C 1
ATOM 665 O O . ASP A 1 88 ? 18.186 4.255 -16.405 1.00 53.88 88 ASP A O 1
ATOM 669 N N . ARG A 1 89 ? 19.580 5.262 -17.836 1.00 47.59 89 ARG A N 1
ATOM 670 C CA . ARG A 1 89 ? 20.356 5.984 -16.806 1.00 47.59 89 ARG A CA 1
ATOM 671 C C . ARG A 1 89 ? 19.498 6.953 -15.983 1.00 47.59 89 ARG A C 1
ATOM 673 O O . ARG A 1 89 ? 19.814 7.210 -14.821 1.00 47.59 89 ARG A O 1
ATOM 680 N N . GLU A 1 90 ? 18.444 7.497 -16.580 1.00 49.75 90 GLU A N 1
ATOM 681 C CA . GLU A 1 90 ? 17.533 8.451 -15.947 1.00 49.75 90 GLU A CA 1
ATOM 682 C C . GLU A 1 90 ? 16.615 7.746 -14.935 1.00 49.75 90 GLU A C 1
ATOM 684 O O . GLU A 1 90 ? 16.471 8.207 -13.801 1.00 49.75 90 GLU A O 1
ATOM 689 N N . SER A 1 91 ? 16.125 6.554 -15.277 1.00 47.84 91 SER A N 1
ATOM 690 C CA . SER A 1 91 ? 15.328 5.672 -14.421 1.00 47.84 91 SER A CA 1
ATOM 691 C C . SER A 1 91 ? 16.097 5.216 -13.181 1.00 47.84 91 SER A C 1
ATOM 693 O O . SER A 1 91 ? 15.535 5.196 -12.085 1.00 47.84 91 SER A O 1
ATOM 695 N N . TYR A 1 92 ? 17.401 4.929 -13.300 1.00 53.03 92 TYR A N 1
ATOM 696 C CA . TYR A 1 92 ? 18.252 4.616 -12.141 1.00 53.03 92 TYR A CA 1
ATOM 697 C C . TYR A 1 92 ? 18.467 5.818 -11.215 1.00 53.03 92 TYR A C 1
ATOM 699 O O . TYR A 1 92 ? 18.415 5.675 -9.991 1.00 53.03 92 TYR A O 1
ATOM 707 N N . GLN A 1 93 ? 18.695 7.013 -11.769 1.00 48.59 93 GLN A N 1
ATOM 708 C CA . GLN A 1 93 ? 18.831 8.226 -10.956 1.00 48.59 93 GLN A CA 1
ATOM 709 C C . GLN A 1 93 ? 17.520 8.573 -10.245 1.00 48.59 93 GLN A C 1
ATOM 711 O O . GLN A 1 93 ? 17.540 8.919 -9.061 1.00 48.59 93 GLN A O 1
ATOM 716 N N . TYR A 1 94 ? 16.387 8.409 -10.929 1.00 54.00 94 TYR A N 1
ATOM 717 C CA . TYR A 1 94 ? 15.062 8.558 -10.341 1.00 54.00 94 TYR A CA 1
ATOM 718 C C . TYR A 1 94 ? 14.816 7.527 -9.231 1.00 54.00 94 TYR A C 1
ATOM 720 O O . TYR A 1 94 ? 14.393 7.894 -8.133 1.00 54.00 94 TYR A O 1
ATOM 728 N N . LEU A 1 95 ? 15.167 6.256 -9.460 1.00 54.47 95 LEU A N 1
ATOM 729 C CA . LEU A 1 95 ? 15.061 5.192 -8.461 1.00 54.47 95 LEU A CA 1
ATOM 730 C C . LEU A 1 95 ? 15.843 5.547 -7.191 1.00 54.47 95 LEU A C 1
ATOM 732 O O . LEU A 1 95 ? 15.271 5.556 -6.103 1.00 54.47 95 LEU A O 1
ATOM 736 N N . ILE A 1 96 ? 17.116 5.925 -7.322 1.00 54.91 96 ILE A N 1
ATOM 737 C CA . ILE A 1 96 ? 17.963 6.313 -6.183 1.00 54.91 96 ILE A CA 1
ATOM 738 C C . ILE A 1 96 ? 17.403 7.558 -5.479 1.00 54.91 96 ILE A C 1
ATOM 740 O O . ILE A 1 96 ? 17.375 7.616 -4.247 1.00 54.91 96 ILE A O 1
ATOM 744 N N . GLY A 1 97 ? 16.935 8.546 -6.246 1.00 51.38 97 GLY A N 1
ATOM 745 C CA . GLY A 1 97 ? 16.319 9.760 -5.718 1.00 51.38 97 GLY A CA 1
ATOM 746 C C . GLY A 1 97 ? 15.057 9.477 -4.900 1.00 51.38 97 GLY A C 1
ATOM 747 O O . GLY A 1 97 ? 14.898 10.042 -3.818 1.00 51.38 97 GLY A O 1
ATOM 748 N N . SER A 1 98 ? 14.196 8.575 -5.379 1.00 53.59 98 SER A N 1
ATOM 749 C CA . SER A 1 98 ? 12.969 8.159 -4.685 1.00 53.59 98 SER A CA 1
ATOM 750 C C . SER A 1 98 ? 13.265 7.394 -3.390 1.00 53.59 98 SER A C 1
ATOM 752 O O . SER A 1 98 ? 12.646 7.669 -2.367 1.00 53.59 98 SER A O 1
ATOM 754 N N . ILE A 1 99 ? 14.272 6.510 -3.388 1.00 59.78 99 ILE A N 1
ATOM 755 C CA . ILE A 1 99 ? 14.677 5.744 -2.197 1.00 59.78 99 ILE A CA 1
ATOM 756 C C . ILE A 1 99 ? 15.186 6.678 -1.095 1.00 59.78 99 ILE A C 1
ATOM 758 O O . ILE A 1 99 ? 14.828 6.515 0.066 1.00 59.78 99 ILE A O 1
ATOM 762 N N . ARG A 1 100 ? 15.997 7.685 -1.443 1.00 61.59 100 ARG A N 1
ATOM 763 C CA . ARG A 1 100 ? 16.571 8.615 -0.453 1.00 61.59 100 ARG A CA 1
ATOM 764 C C . ARG A 1 100 ? 15.544 9.536 0.199 1.00 61.59 100 ARG A C 1
ATOM 766 O O . ARG A 1 100 ? 15.768 9.977 1.321 1.00 61.59 100 ARG A O 1
ATOM 773 N N . LYS A 1 101 ? 14.475 9.873 -0.522 1.00 69.19 101 LYS A N 1
ATOM 774 C CA . LYS A 1 101 ? 13.401 10.746 -0.029 1.00 69.19 101 LYS A CA 1
ATOM 775 C C . LYS A 1 101 ? 12.356 9.984 0.781 1.00 69.19 101 LYS A C 1
ATOM 777 O O . LYS A 1 101 ? 11.579 10.617 1.488 1.00 69.19 101 LYS A O 1
ATOM 782 N N . PHE A 1 102 ? 12.324 8.657 0.663 1.00 72.88 102 PHE A N 1
ATOM 783 C CA . PHE A 1 102 ? 11.333 7.850 1.350 1.00 72.88 102 PHE A CA 1
ATOM 784 C C . PHE A 1 102 ? 11.555 7.892 2.872 1.00 72.88 102 PHE A C 1
ATOM 786 O O . PHE A 1 102 ? 12.705 7.803 3.321 1.00 72.88 102 PHE A O 1
ATOM 793 N N . PRO A 1 103 ? 10.489 8.035 3.680 1.00 79.44 103 PRO A N 1
ATOM 794 C CA . PRO A 1 103 ? 10.618 8.054 5.130 1.00 79.44 103 PRO A CA 1
ATOM 795 C C . PRO A 1 103 ? 11.251 6.761 5.655 1.00 79.44 103 PRO A C 1
ATOM 797 O O . PRO A 1 103 ? 11.073 5.680 5.092 1.00 79.44 103 PRO A O 1
ATOM 800 N N . ARG A 1 104 ? 11.964 6.858 6.782 1.00 86.31 104 ARG A N 1
ATOM 801 C CA . ARG A 1 104 ? 12.426 5.665 7.511 1.00 86.31 104 ARG A CA 1
ATOM 802 C C . ARG A 1 104 ? 11.230 4.819 7.946 1.00 86.31 104 ARG A C 1
ATOM 804 O O . ARG A 1 104 ? 10.148 5.357 8.166 1.00 86.31 104 ARG A O 1
ATOM 811 N N . GLN A 1 105 ? 11.438 3.517 8.127 1.00 84.12 105 GLN A N 1
ATOM 812 C CA . GLN A 1 105 ? 10.370 2.540 8.353 1.00 84.12 105 GLN A CA 1
ATOM 813 C C . GLN A 1 105 ? 9.443 2.913 9.516 1.00 84.12 105 GLN A C 1
ATOM 815 O O . GLN A 1 105 ? 8.228 2.829 9.362 1.00 84.12 105 GLN A O 1
ATOM 820 N N . GLU A 1 106 ? 10.003 3.385 10.632 1.00 88.00 106 GLU A N 1
ATOM 821 C CA . GLU A 1 106 ? 9.242 3.847 11.802 1.00 88.00 106 GLU A CA 1
ATOM 822 C C . GLU A 1 106 ? 8.385 5.081 11.496 1.00 88.00 106 GLU A C 1
ATOM 824 O O . GLU A 1 106 ? 7.218 5.141 11.876 1.00 88.00 106 GLU A O 1
ATOM 829 N N . MET A 1 107 ? 8.946 6.052 10.770 1.00 86.44 107 MET A N 1
ATOM 830 C CA . MET A 1 107 ? 8.221 7.256 10.363 1.00 86.44 107 MET A CA 1
ATOM 831 C C . MET A 1 107 ? 7.093 6.901 9.396 1.00 86.44 107 MET A C 1
ATOM 833 O O . MET A 1 107 ? 5.978 7.384 9.546 1.00 86.44 107 MET A O 1
ATOM 837 N N . PHE A 1 108 ? 7.353 6.012 8.437 1.00 86.56 108 PHE A N 1
ATOM 838 C CA . PHE A 1 108 ? 6.328 5.570 7.498 1.00 86.56 108 PHE A CA 1
ATOM 839 C C . PHE A 1 108 ? 5.208 4.786 8.198 1.00 86.56 108 PHE A C 1
ATOM 841 O O . PHE A 1 108 ? 4.035 5.031 7.934 1.00 86.56 108 PHE A O 1
ATOM 848 N N . ALA A 1 109 ? 5.539 3.916 9.159 1.00 86.75 109 ALA A N 1
ATOM 849 C CA . ALA A 1 109 ? 4.541 3.259 10.005 1.00 86.75 109 ALA A CA 1
ATOM 850 C C . ALA A 1 109 ? 3.695 4.283 10.781 1.00 86.75 109 ALA A C 1
ATOM 852 O O . ALA A 1 109 ? 2.479 4.125 10.899 1.00 86.75 109 ALA A O 1
ATOM 853 N N . ARG A 1 110 ? 4.307 5.376 11.253 1.00 89.69 110 ARG A N 1
ATOM 854 C CA . ARG A 1 110 ? 3.563 6.455 11.904 1.00 89.69 110 ARG A CA 1
ATOM 855 C C . ARG A 1 110 ? 2.607 7.162 10.947 1.00 89.69 110 ARG A C 1
ATOM 857 O O . ARG A 1 110 ? 1.459 7.367 11.315 1.00 89.69 110 ARG A O 1
ATOM 864 N N . MET A 1 111 ? 3.037 7.443 9.719 1.00 88.31 111 MET A N 1
ATOM 865 C CA . MET A 1 111 ? 2.168 8.022 8.688 1.00 88.31 111 MET A CA 1
ATOM 866 C C . MET A 1 111 ? 0.963 7.123 8.378 1.00 88.31 111 MET A C 1
ATOM 868 O O . MET A 1 111 ? -0.150 7.620 8.238 1.00 88.31 111 MET A O 1
ATOM 872 N N . ILE A 1 112 ? 1.160 5.799 8.314 1.00 85.06 112 ILE A N 1
ATOM 873 C CA . ILE A 1 112 ? 0.062 4.833 8.138 1.00 85.06 112 ILE A CA 1
ATOM 874 C C . ILE A 1 112 ? -0.913 4.909 9.324 1.00 85.06 112 ILE A C 1
ATOM 876 O O . ILE A 1 112 ? -2.126 4.921 9.121 1.00 85.06 112 ILE A O 1
ATOM 880 N N . ALA A 1 113 ? -0.400 5.005 10.553 1.00 87.75 113 ALA A N 1
ATOM 881 C CA . ALA A 1 113 ? -1.239 5.137 11.741 1.00 87.75 113 ALA A CA 1
ATOM 882 C C . ALA A 1 113 ? -2.017 6.465 11.771 1.00 87.75 113 ALA A C 1
ATOM 884 O O . ALA A 1 113 ? -3.208 6.479 12.073 1.00 87.75 113 ALA A O 1
ATOM 885 N N . ASP A 1 114 ? -1.366 7.572 11.410 1.00 89.00 114 ASP A N 1
ATOM 886 C CA . ASP A 1 114 ? -1.975 8.904 11.377 1.00 89.00 114 ASP A CA 1
ATOM 887 C C . ASP A 1 114 ? -3.060 9.014 10.282 1.00 89.00 114 ASP A C 1
ATOM 889 O O . ASP A 1 114 ? -4.004 9.789 10.427 1.00 89.00 114 ASP A O 1
ATOM 893 N N . ALA A 1 115 ? -2.991 8.188 9.229 1.00 83.38 115 ALA A N 1
ATOM 894 C CA . ALA A 1 115 ? -4.053 8.045 8.226 1.00 83.38 115 ALA A CA 1
ATOM 895 C C . ALA A 1 115 ? -5.302 7.291 8.738 1.00 83.38 115 ALA A C 1
ATOM 897 O O . ALA A 1 115 ? -6.309 7.235 8.035 1.00 83.38 115 ALA A O 1
ATOM 898 N N . GLY A 1 116 ? -5.256 6.723 9.949 1.00 86.44 116 GLY A N 1
ATOM 899 C CA . GLY A 1 116 ? -6.383 6.051 10.604 1.00 86.44 116 GLY A CA 1
ATOM 900 C C . GLY A 1 116 ? -6.268 4.528 10.692 1.00 86.44 116 GLY A C 1
ATOM 901 O O . GLY A 1 116 ? -7.114 3.894 11.325 1.00 86.44 116 GLY A O 1
ATOM 902 N N . PHE A 1 117 ? -5.232 3.917 10.106 1.00 86.25 117 PHE A N 1
ATOM 903 C CA . PHE A 1 117 ? -4.986 2.484 10.272 1.00 86.25 117 PHE A CA 1
ATOM 904 C C . PHE A 1 117 ? -4.513 2.172 11.702 1.00 86.25 117 PHE A C 1
ATOM 906 O O . PHE A 1 117 ? -3.732 2.895 12.314 1.00 86.25 117 PHE A O 1
ATOM 913 N N . GLN A 1 118 ? -4.967 1.050 12.243 1.00 87.44 118 GLN A N 1
ATOM 914 C CA . GLN A 1 118 ? -4.631 0.537 13.567 1.00 87.44 118 GLN A CA 1
ATOM 915 C C . GLN A 1 118 ? -3.778 -0.733 13.463 1.00 87.44 118 GLN A C 1
ATOM 917 O O . GLN A 1 118 ? -3.706 -1.354 12.404 1.00 87.44 118 GLN A O 1
ATOM 922 N N . LYS A 1 119 ? -3.141 -1.140 14.572 1.00 89.94 119 LYS A N 1
ATOM 923 C CA . LYS A 1 119 ? -2.207 -2.288 14.621 1.00 89.94 119 LYS A CA 1
ATOM 924 C C . LYS A 1 119 ? -1.169 -2.238 13.488 1.00 89.94 119 LYS A C 1
ATOM 926 O O . LYS A 1 119 ? -0.991 -3.205 12.754 1.00 89.94 119 LYS A O 1
ATOM 931 N N . VAL A 1 120 ? -0.551 -1.070 13.315 1.00 89.81 120 VAL A N 1
ATOM 932 C CA . VAL A 1 120 ? 0.444 -0.864 12.264 1.00 89.81 120 VAL A CA 1
ATOM 933 C C . VAL A 1 120 ? 1.757 -1.520 12.668 1.00 89.81 120 VAL A C 1
ATOM 935 O O . VAL A 1 120 ? 2.322 -1.181 13.706 1.00 89.81 120 VAL A O 1
ATOM 938 N N . GLU A 1 121 ? 2.248 -2.427 11.833 1.00 87.94 121 GLU A N 1
ATOM 939 C CA . GLU A 1 121 ? 3.506 -3.146 12.027 1.00 87.94 121 GLU A CA 1
ATOM 940 C C . GLU A 1 121 ? 4.358 -3.066 10.759 1.00 87.94 121 GLU A C 1
ATOM 942 O O . GLU A 1 121 ? 3.860 -2.792 9.662 1.00 87.94 121 GLU A O 1
ATOM 947 N N . TYR A 1 122 ? 5.664 -3.286 10.906 1.00 85.62 122 TYR A N 1
ATOM 948 C CA . TYR A 1 122 ? 6.546 -3.444 9.760 1.00 85.62 122 TYR A CA 1
ATOM 949 C C . TYR A 1 122 ? 7.599 -4.524 9.994 1.00 85.62 122 TYR A C 1
ATOM 951 O O . TYR A 1 122 ? 8.098 -4.698 11.104 1.00 85.62 122 TYR A O 1
ATOM 959 N N . GLU A 1 123 ? 7.971 -5.213 8.921 1.00 84.25 123 GLU A N 1
ATOM 960 C CA . GLU A 1 123 ? 9.024 -6.223 8.907 1.00 84.25 123 GLU A CA 1
ATOM 961 C C . GLU A 1 123 ? 10.105 -5.829 7.900 1.00 84.25 123 GLU A C 1
ATOM 963 O O . GLU A 1 123 ? 9.822 -5.582 6.727 1.00 84.25 123 GLU A O 1
ATOM 968 N N . ASN A 1 124 ? 11.358 -5.772 8.357 1.00 81.00 124 ASN A N 1
ATOM 969 C CA . ASN A 1 124 ? 12.506 -5.502 7.499 1.00 81.00 124 ASN A CA 1
ATOM 970 C C . ASN A 1 124 ? 12.961 -6.777 6.787 1.00 81.00 124 ASN A C 1
ATOM 972 O O . ASN A 1 124 ? 13.285 -7.780 7.417 1.00 81.00 124 ASN A O 1
ATOM 976 N N . LEU A 1 125 ? 13.102 -6.688 5.471 1.00 75.19 125 LEU A N 1
ATOM 977 C CA . LEU A 1 125 ? 13.631 -7.735 4.612 1.00 75.19 125 LEU A CA 1
ATOM 978 C C . LEU A 1 125 ? 15.025 -7.350 4.113 1.00 75.19 125 LEU A C 1
ATOM 980 O O . LEU A 1 125 ? 15.332 -6.174 3.900 1.00 75.19 125 LEU A O 1
ATOM 984 N N . VAL A 1 126 ? 15.875 -8.359 3.904 1.00 80.19 126 VAL A N 1
ATOM 985 C CA . VAL A 1 126 ? 17.229 -8.194 3.339 1.00 80.19 126 VAL A CA 1
ATOM 986 C C . VAL A 1 126 ? 18.028 -7.120 4.099 1.00 80.19 126 VAL A C 1
ATOM 988 O O . VAL A 1 126 ? 18.564 -6.182 3.520 1.00 80.19 126 VAL A O 1
ATOM 991 N N . GLY A 1 127 ? 18.038 -7.201 5.434 1.00 72.75 127 GLY A N 1
ATOM 992 C CA . GLY A 1 127 ? 18.788 -6.264 6.280 1.00 72.75 127 GLY A CA 1
ATOM 993 C C . GLY A 1 127 ? 18.281 -4.816 6.254 1.00 72.75 127 GLY A C 1
ATOM 994 O O . GLY A 1 127 ? 19.045 -3.908 6.568 1.00 72.75 127 GLY A O 1
ATOM 995 N N . GLY A 1 128 ? 17.017 -4.588 5.875 1.00 68.81 128 GLY A N 1
ATOM 996 C CA . GLY A 1 128 ? 16.390 -3.260 5.860 1.00 68.81 128 GLY A CA 1
ATOM 997 C C . GLY A 1 128 ? 16.420 -2.553 4.504 1.00 68.81 128 GLY A C 1
ATOM 998 O O . GLY A 1 128 ? 16.025 -1.391 4.420 1.00 68.81 128 GLY A O 1
ATOM 999 N N . VAL A 1 129 ? 16.848 -3.240 3.438 1.00 70.56 129 VAL A N 1
ATOM 1000 C CA . VAL A 1 129 ? 16.760 -2.731 2.056 1.00 70.56 129 VAL A CA 1
ATOM 1001 C C . VAL A 1 129 ? 15.300 -2.608 1.607 1.00 70.56 129 VAL A C 1
ATOM 1003 O O . VAL A 1 129 ? 14.949 -1.681 0.879 1.00 70.56 129 VAL A O 1
ATOM 1006 N N . VAL A 1 130 ? 14.445 -3.530 2.053 1.00 73.69 130 VAL A N 1
ATOM 1007 C CA . VAL A 1 130 ? 12.998 -3.534 1.802 1.00 73.69 130 VAL A CA 1
ATOM 1008 C C . VAL A 1 130 ? 12.279 -3.715 3.135 1.00 73.69 130 VAL A C 1
ATOM 1010 O O . VAL A 1 130 ? 12.823 -4.333 4.046 1.00 73.69 130 VAL A O 1
ATOM 1013 N N . ALA A 1 131 ? 11.062 -3.194 3.255 1.00 76.81 131 ALA A N 1
ATOM 1014 C CA . ALA A 1 131 ? 10.185 -3.488 4.379 1.00 76.81 131 ALA A CA 1
ATOM 1015 C C . ALA A 1 131 ? 8.765 -3.789 3.893 1.00 76.81 131 ALA A C 1
ATOM 1017 O O . ALA A 1 131 ? 8.328 -3.245 2.875 1.00 76.81 131 ALA A O 1
ATOM 1018 N N . ILE A 1 132 ? 8.067 -4.658 4.619 1.00 81.56 132 ILE A N 1
ATOM 1019 C CA . ILE A 1 132 ? 6.624 -4.867 4.487 1.00 81.56 132 ILE A CA 1
ATOM 1020 C C . ILE A 1 132 ? 5.961 -4.109 5.628 1.00 81.56 132 ILE A C 1
ATOM 1022 O O . ILE A 1 132 ? 6.296 -4.356 6.779 1.00 81.56 132 ILE A O 1
ATOM 1026 N N . HIS A 1 133 ? 5.015 -3.226 5.312 1.00 85.69 133 HIS A N 1
ATOM 1027 C CA . HIS A 1 133 ? 4.175 -2.542 6.295 1.00 85.69 133 HIS A CA 1
ATOM 1028 C C . HIS A 1 133 ? 2.754 -3.100 6.231 1.00 85.69 133 HIS A C 1
ATOM 1030 O O . HIS A 1 133 ? 2.199 -3.257 5.142 1.00 85.69 133 HIS A O 1
ATOM 1036 N N . SER A 1 134 ? 2.166 -3.382 7.388 1.00 84.56 134 SER A N 1
ATOM 1037 C CA . SER A 1 134 ? 0.796 -3.875 7.540 1.00 84.56 134 SER A CA 1
ATOM 1038 C C . SER A 1 134 ? 0.011 -2.972 8.493 1.00 84.56 134 SER A C 1
ATOM 1040 O O . SER A 1 134 ? 0.581 -2.347 9.381 1.00 84.56 134 SER A O 1
ATOM 1042 N N . GLY A 1 135 ? -1.303 -2.871 8.296 1.00 83.62 135 GLY A N 1
ATOM 1043 C CA . GLY A 1 135 ? -2.204 -2.081 9.135 1.00 83.62 135 GLY A CA 1
ATOM 1044 C C . GLY A 1 135 ? -3.661 -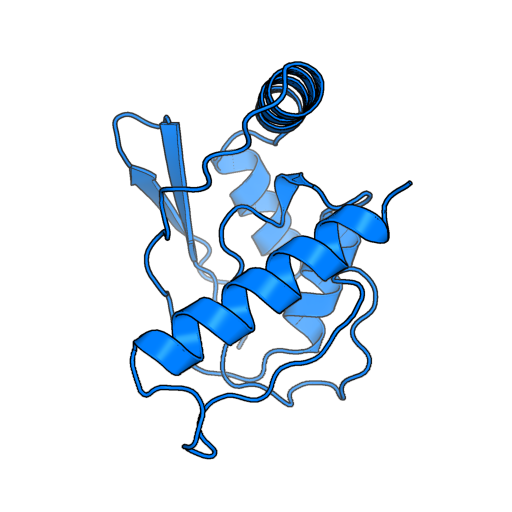2.462 8.881 1.00 83.62 135 GLY A C 1
ATOM 1045 O O . GLY A 1 135 ? -3.998 -2.971 7.812 1.00 83.62 135 GLY A O 1
ATOM 1046 N N . PHE A 1 136 ? -4.523 -2.237 9.870 1.00 81.56 136 PHE A N 1
ATOM 1047 C CA . PHE A 1 136 ? -5.916 -2.686 9.882 1.00 81.56 136 PHE A CA 1
ATOM 1048 C C . PHE A 1 136 ? -6.874 -1.516 10.097 1.00 81.56 136 PHE A C 1
ATOM 1050 O O . PHE A 1 136 ? -6.648 -0.677 10.962 1.00 81.56 136 PHE A O 1
ATOM 1057 N N . LYS A 1 137 ? -7.972 -1.476 9.347 1.00 78.94 137 LYS A N 1
ATOM 1058 C CA . LYS A 1 137 ? -9.082 -0.542 9.570 1.00 78.94 137 LYS A CA 1
ATOM 1059 C C . LYS A 1 137 ? -10.200 -1.293 10.294 1.00 78.94 137 LYS A C 1
ATOM 1061 O O . LYS A 1 137 ? -10.573 -2.355 9.807 1.00 78.94 137 LYS A O 1
ATOM 1066 N N . PHE A 1 138 ? -10.673 -0.780 11.432 1.00 75.38 138 PHE A N 1
ATOM 1067 C CA . PHE A 1 138 ? -11.774 -1.345 12.231 1.00 75.38 138 PHE A CA 1
ATOM 1068 C C . PHE A 1 138 ? -13.052 -0.528 12.078 1.00 75.38 138 PHE A C 1
ATOM 1070 O O . PHE A 1 138 ? -12.931 0.700 11.865 1.00 75.38 138 PHE A O 1
#

Radius of gyration: 15.75 Å; chains: 1; bounding box: 37×31×36 Å

InterPro domains:
  IPR004033 UbiE/COQ5 methyltransferase [PS51608] (1-137)
  IPR029063 S-adenosyl-L-methionine-dependent methyltransferase superfamily [G3DSA:3.40.50.150] (8-138)
  IPR029063 S-adenosyl-L-methionine-dependent methyltransferase superfamily [SSF53335] (10-132)

Secondary structure (DSSP, 8-state):
--HHHHHHHHHHHHHHHHHTT-SSSTT------BTTB--S-TT-BS----SS-GGGSS-HHHHHHHHHHHBPS---PPPP-------SHHHHHHHHHHHHHSPPHHHHHHHHHHTT-EEEEEEEEGGGTEEEEEEE--